Protein AF-X1Q9J3-F1 (afdb_monomer)

Secondary structure (DSSP, 8-state):
-HHHHHHHHHHHHHHHHH--HHHHHHHHHHHHHHHHHHHHHHHHHHTS-GGGS-HHHHHHHHHHHHHHHHHHHHHHHHHHHHHHHHHHHHHT----HHHHHHHHHHHHHHHHHHHHHTT-

Radius of gyration: 17.31 Å; Cα contacts (8 Å, |Δi|>4): 103; chains: 1; bounding box: 41×25×50 Å

pLDDT: mean 96.01, std 3.85, range [59.5, 98.5]

Structure (mmCIF, N/CA/C/O backbone):
data_AF-X1Q9J3-F1
#
_entry.id   AF-X1Q9J3-F1
#
loop_
_atom_site.group_PDB
_atom_site.id
_atom_site.type_symbol
_atom_site.label_atom_id
_atom_site.label_alt_id
_atom_site.label_comp_id
_atom_site.label_asym_id
_atom_site.label_entity_id
_atom_site.label_seq_id
_atom_site.pdbx_PDB_ins_code
_atom_site.Cartn_x
_atom_site.Cartn_y
_atom_site.Cartn_z
_atom_site.occupancy
_atom_site.B_iso_or_equiv
_atom_site.auth_seq_id
_atom_site.auth_comp_id
_atom_site.auth_asym_id
_atom_site.auth_atom_id
_atom_site.pdbx_PDB_model_num
ATOM 1 N N . MET A 1 1 ? -0.172 -4.776 -8.905 1.00 94.19 1 MET A N 1
ATOM 2 C CA . MET A 1 1 ? 0.455 -4.205 -7.698 1.00 94.19 1 MET A CA 1
ATOM 3 C C . MET A 1 1 ? -0.359 -3.031 -7.172 1.00 94.19 1 MET A C 1
ATOM 5 O O . MET A 1 1 ? -1.023 -3.226 -6.173 1.00 94.19 1 MET A O 1
ATOM 9 N N . GLY A 1 2 ? -0.456 -1.900 -7.888 1.00 96.06 2 GLY A N 1
ATOM 10 C CA . GLY A 1 2 ? -1.229 -0.733 -7.417 1.00 96.06 2 GLY A CA 1
ATOM 11 C C . GLY A 1 2 ? -2.705 -0.996 -7.073 1.00 96.06 2 GLY A C 1
ATOM 12 O O . GLY A 1 2 ? -3.228 -0.466 -6.102 1.00 96.06 2 GLY A O 1
ATOM 13 N N . GLU A 1 3 ? -3.406 -1.852 -7.821 1.00 95.75 3 GLU A N 1
ATOM 14 C CA . GLU A 1 3 ? -4.786 -2.218 -7.454 1.00 95.75 3 GLU A CA 1
ATOM 15 C C . GLU A 1 3 ? -4.865 -3.057 -6.166 1.00 95.75 3 GLU A C 1
ATOM 17 O O . GLU A 1 3 ? -5.824 -2.912 -5.410 1.00 95.75 3 GLU A O 1
ATOM 22 N N . LEU A 1 4 ? -3.852 -3.890 -5.888 1.00 97.19 4 LEU A N 1
ATOM 23 C CA . LEU A 1 4 ? -3.797 -4.732 -4.686 1.00 97.19 4 LEU A CA 1
ATOM 24 C C . LEU A 1 4 ? -3.582 -3.878 -3.439 1.00 97.19 4 LEU A C 1
ATOM 26 O O . LEU A 1 4 ? -4.362 -3.963 -2.499 1.00 97.19 4 LEU A O 1
ATOM 30 N N . THR A 1 5 ? -2.604 -2.976 -3.469 1.00 97.62 5 THR A N 1
ATOM 31 C CA . THR A 1 5 ? -2.359 -2.006 -2.391 1.00 97.62 5 THR A CA 1
ATOM 32 C C . THR A 1 5 ? -3.551 -1.060 -2.208 1.00 97.62 5 THR A C 1
ATOM 34 O O . THR A 1 5 ? -3.920 -0.719 -1.086 1.00 97.62 5 THR A O 1
ATOM 37 N N . GLY A 1 6 ? -4.259 -0.709 -3.288 1.00 96.62 6 GLY A N 1
ATOM 38 C CA . GLY A 1 6 ? -5.538 0.002 -3.206 1.00 96.62 6 GLY A CA 1
ATOM 39 C C . GLY A 1 6 ? -6.632 -0.793 -2.478 1.00 96.62 6 GLY A C 1
ATOM 40 O O . GLY A 1 6 ? -7.412 -0.218 -1.716 1.00 96.62 6 GLY A O 1
ATOM 41 N N . ALA A 1 7 ? -6.692 -2.112 -2.673 1.00 96.31 7 ALA A N 1
ATOM 42 C CA . ALA A 1 7 ? -7.594 -2.997 -1.934 1.00 96.31 7 ALA A CA 1
ATOM 43 C C . ALA A 1 7 ? -7.161 -3.186 -0.466 1.00 96.31 7 ALA A C 1
ATOM 45 O O . ALA A 1 7 ? -8.020 -3.278 0.415 1.00 96.31 7 ALA A O 1
ATOM 46 N N . MET A 1 8 ? -5.855 -3.168 -0.179 1.00 98.19 8 MET A N 1
ATOM 47 C CA . MET A 1 8 ? -5.330 -3.176 1.192 1.00 98.19 8 MET A CA 1
ATOM 48 C C . MET A 1 8 ? -5.755 -1.924 1.960 1.00 98.19 8 MET A C 1
ATOM 50 O O . MET A 1 8 ? -6.228 -2.041 3.086 1.00 98.19 8 MET A O 1
ATOM 54 N N . LEU A 1 9 ? -5.676 -0.736 1.348 1.00 97.00 9 LEU A N 1
ATOM 55 C CA . LEU A 1 9 ? -6.141 0.511 1.970 1.00 9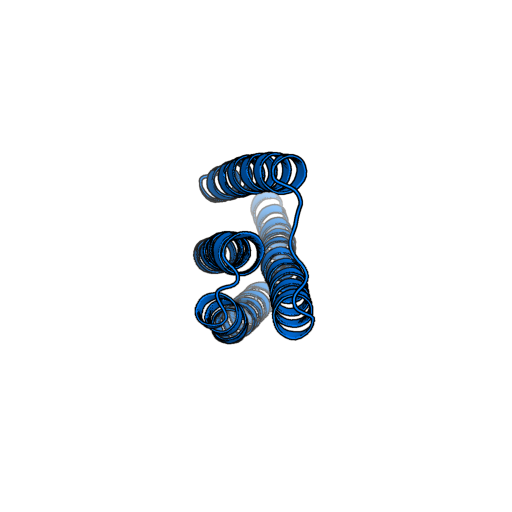7.00 9 LEU A CA 1
ATOM 56 C C . LEU A 1 9 ? -7.642 0.485 2.292 1.00 97.00 9 LEU A C 1
ATOM 58 O O . LEU A 1 9 ? -8.045 0.919 3.369 1.00 97.00 9 LEU A O 1
ATOM 62 N N . HIS A 1 10 ? -8.465 -0.059 1.391 1.00 95.88 10 HIS A N 1
ATOM 63 C CA . HIS A 1 10 ? -9.887 -0.277 1.670 1.00 95.88 10 HIS A CA 1
ATOM 64 C C . HIS A 1 10 ? -10.082 -1.253 2.839 1.00 95.88 10 HIS A C 1
ATOM 66 O O . HIS A 1 10 ? -10.864 -0.999 3.746 1.00 95.88 10 HIS A O 1
ATOM 72 N N . SER A 1 11 ? -9.331 -2.353 2.867 1.00 97.75 11 SER A N 1
ATOM 73 C CA . SER A 1 11 ? -9.401 -3.325 3.965 1.00 97.75 11 SER A CA 1
ATOM 74 C C . SER A 1 11 ? -8.944 -2.724 5.302 1.00 97.75 11 SER A C 1
ATOM 76 O O . SER A 1 11 ? -9.517 -3.028 6.343 1.00 97.75 11 SER A O 1
ATOM 78 N N . CYS A 1 12 ? -7.974 -1.806 5.292 1.00 97.50 12 CYS A N 1
ATOM 79 C CA . CYS A 1 12 ? -7.565 -1.058 6.481 1.00 97.50 12 CYS A CA 1
ATOM 80 C C . CYS A 1 12 ? -8.698 -0.201 7.048 1.00 97.50 12 CYS A C 1
ATOM 82 O O . CYS A 1 12 ? -8.846 -0.133 8.268 1.00 97.50 12 CYS A O 1
ATOM 84 N N . GLN A 1 13 ? -9.491 0.437 6.183 1.00 96.38 13 GLN A N 1
ATOM 85 C CA . GLN A 1 13 ? -10.659 1.210 6.600 1.00 96.38 13 GLN A CA 1
ATOM 86 C C . GLN A 1 13 ? -11.657 0.316 7.348 1.00 96.38 13 GLN A C 1
ATOM 88 O O . GLN A 1 13 ? -12.048 0.647 8.469 1.00 96.38 13 GLN A O 1
ATOM 93 N N . GLU A 1 14 ? -11.993 -0.843 6.778 1.00 95.94 14 GLU A N 1
ATOM 94 C CA . GLU A 1 14 ? -12.908 -1.810 7.397 1.00 95.94 14 GLU A CA 1
ATOM 95 C C . GLU A 1 14 ? -12.365 -2.336 8.734 1.00 95.94 14 GLU A C 1
ATOM 97 O O . GLU A 1 14 ? -13.054 -2.310 9.757 1.00 95.94 14 GLU A O 1
ATOM 102 N N . ALA A 1 15 ? -11.092 -2.737 8.765 1.00 96.19 15 ALA A N 1
ATOM 103 C CA . ALA A 1 15 ? -10.439 -3.224 9.974 1.00 96.19 15 ALA A CA 1
ATOM 104 C C . ALA A 1 15 ? -10.435 -2.172 11.097 1.00 96.19 15 ALA A C 1
ATOM 106 O O . ALA A 1 15 ? -10.762 -2.480 12.246 1.00 96.19 15 ALA A O 1
ATOM 107 N N . LEU A 1 16 ? -10.077 -0.925 10.774 1.00 95.44 16 LEU A N 1
ATOM 108 C CA . LEU A 1 16 ? -9.884 0.139 11.757 1.00 95.44 16 LEU A CA 1
ATOM 109 C C . LEU A 1 16 ? -11.206 0.730 12.269 1.00 95.44 16 LEU A C 1
ATOM 111 O O . LEU A 1 16 ? -11.307 1.053 13.453 1.00 95.44 16 LEU A O 1
ATOM 115 N N . LEU A 1 17 ? -12.212 0.886 11.402 1.00 94.25 17 LEU A N 1
ATOM 116 C CA . LEU A 1 17 ? -13.478 1.544 11.749 1.00 94.25 17 LEU A CA 1
ATOM 117 C C . LEU A 1 17 ? -14.562 0.572 12.220 1.00 94.25 17 LEU A C 1
ATOM 119 O O . LEU A 1 17 ? -15.415 0.965 13.021 1.00 94.25 17 LEU A O 1
ATOM 123 N N . HIS A 1 18 ? -14.520 -0.683 11.766 1.00 93.19 18 HIS A N 1
ATOM 124 C CA . HIS A 1 18 ? -15.549 -1.689 12.052 1.00 93.19 18 HIS A CA 1
ATOM 125 C C . HIS A 1 18 ? -15.054 -2.854 12.914 1.00 93.19 18 HIS A C 1
ATOM 127 O O . HIS A 1 18 ? -15.818 -3.781 13.177 1.00 93.19 18 HIS A O 1
ATOM 133 N N . ALA A 1 19 ? -13.818 -2.775 13.421 1.00 91.75 19 ALA A N 1
ATOM 134 C CA . ALA A 1 19 ? -13.215 -3.791 14.283 1.00 91.75 19 ALA A CA 1
ATOM 135 C C . ALA A 1 19 ? -13.190 -5.193 13.639 1.00 91.75 19 ALA A C 1
ATOM 137 O O . ALA A 1 19 ? -13.363 -6.210 14.317 1.00 91.75 19 ALA A O 1
ATOM 138 N N . ASP A 1 20 ? -12.968 -5.246 12.324 1.00 93.44 20 ASP A N 1
ATOM 139 C CA . ASP A 1 20 ? -13.014 -6.481 11.549 1.00 93.44 20 ASP A CA 1
ATOM 140 C C . ASP A 1 20 ? -11.628 -7.140 11.412 1.00 93.44 20 ASP A C 1
ATOM 142 O O . ASP A 1 20 ? -10.775 -6.723 10.623 1.00 93.44 20 ASP A O 1
ATOM 146 N N . LEU A 1 21 ? -11.416 -8.223 12.165 1.00 95.81 21 LEU A N 1
ATOM 147 C CA . LEU A 1 21 ? -10.189 -9.024 12.109 1.00 95.81 21 LEU A CA 1
ATOM 148 C C . LEU A 1 21 ? -10.013 -9.786 10.785 1.00 95.81 21 LEU A C 1
ATOM 150 O O . LEU A 1 21 ? -8.887 -10.151 10.448 1.00 95.81 21 LEU A O 1
ATOM 154 N N . ILE A 1 22 ? -11.088 -10.028 10.027 1.00 97.19 22 ILE A N 1
ATOM 155 C CA . ILE A 1 22 ? -10.996 -10.657 8.704 1.00 97.19 22 ILE A CA 1
ATOM 156 C C . ILE A 1 22 ? -10.239 -9.721 7.768 1.00 97.19 22 ILE A C 1
ATOM 158 O O . ILE A 1 22 ? -9.309 -10.154 7.096 1.00 97.19 22 ILE A O 1
ATOM 162 N N . HIS A 1 23 ? -10.569 -8.431 7.781 1.00 97.94 23 HIS A N 1
ATOM 163 C CA . HIS A 1 23 ? -9.899 -7.446 6.939 1.00 97.94 23 HIS A CA 1
ATOM 164 C C . HIS A 1 23 ? -8.446 -7.185 7.357 1.00 97.94 23 HIS A C 1
ATOM 166 O O . HIS A 1 23 ? -7.611 -6.976 6.480 1.00 97.94 23 HIS A O 1
ATOM 172 N N . VAL A 1 24 ? -8.107 -7.286 8.651 1.00 98.12 24 VAL A N 1
ATOM 173 C CA . VAL A 1 24 ? -6.695 -7.302 9.092 1.00 98.12 24 VAL A CA 1
ATOM 174 C C . VAL A 1 24 ? -5.947 -8.441 8.405 1.00 98.12 24 VAL A C 1
ATOM 176 O O . VAL A 1 24 ? -4.903 -8.226 7.796 1.00 98.12 24 VAL A O 1
ATOM 179 N N . LYS A 1 25 ? -6.503 -9.654 8.471 1.00 97.81 25 LYS A N 1
ATOM 180 C CA . LYS A 1 25 ? -5.892 -10.834 7.865 1.00 97.81 25 LYS A CA 1
ATOM 181 C C . LYS A 1 25 ? -5.749 -10.678 6.345 1.00 97.81 25 LYS A C 1
ATOM 183 O O . LYS A 1 25 ? -4.684 -10.974 5.814 1.00 97.81 25 LYS A O 1
ATOM 188 N N . THR A 1 26 ? -6.777 -10.163 5.670 1.00 98.06 26 THR A N 1
ATOM 189 C CA . THR A 1 26 ? -6.742 -9.884 4.228 1.00 98.06 26 THR A CA 1
ATOM 190 C C . THR A 1 26 ? -5.594 -8.951 3.850 1.00 98.06 26 THR A C 1
ATOM 192 O O . THR A 1 26 ? -4.937 -9.195 2.841 1.00 98.06 26 THR A O 1
ATOM 195 N N . VAL A 1 27 ? -5.325 -7.901 4.638 1.00 98.50 27 VAL A N 1
ATOM 196 C CA . VAL A 1 27 ? -4.193 -6.991 4.384 1.00 98.50 27 VAL A CA 1
ATOM 197 C C . VAL A 1 27 ? -2.872 -7.755 4.431 1.00 98.50 27 VAL A C 1
ATOM 199 O O . VAL A 1 27 ? -2.107 -7.673 3.477 1.00 98.50 27 VAL A O 1
ATOM 202 N N . LEU A 1 28 ? -2.640 -8.541 5.486 1.00 97.88 28 LEU A N 1
ATOM 203 C CA . LEU A 1 28 ? -1.394 -9.298 5.658 1.00 97.88 28 LEU A CA 1
ATOM 204 C C . LEU A 1 28 ? -1.184 -10.342 4.549 1.00 97.88 28 LEU A C 1
ATOM 206 O O . LEU A 1 28 ? -0.084 -10.472 4.032 1.00 97.88 28 LEU A O 1
ATOM 210 N N . GLU A 1 29 ? -2.240 -11.055 4.147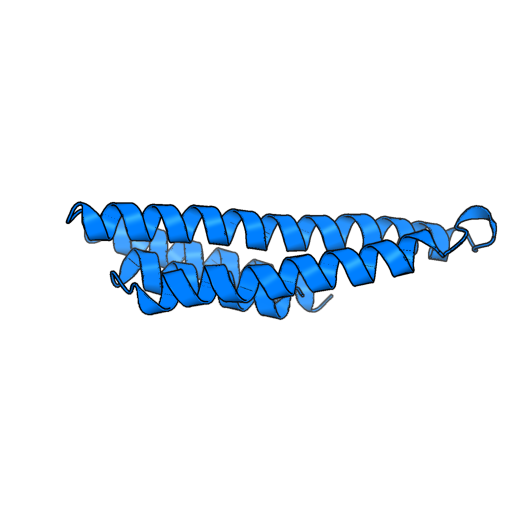 1.00 97.56 29 GLU A N 1
ATOM 211 C CA . GLU A 1 29 ? -2.163 -12.026 3.044 1.00 97.56 29 GLU A CA 1
ATOM 212 C C . GLU A 1 29 ? -1.958 -11.345 1.680 1.00 97.56 29 GLU A C 1
ATOM 214 O O . GLU A 1 29 ? -1.303 -11.898 0.798 1.00 97.56 29 GLU A O 1
ATOM 219 N N . THR A 1 30 ? -2.517 -10.146 1.485 1.00 98.00 30 THR A N 1
ATOM 220 C CA . THR A 1 30 ? -2.341 -9.394 0.233 1.00 98.00 30 THR A CA 1
ATOM 221 C C . THR A 1 30 ? -0.923 -8.841 0.110 1.00 98.00 30 THR A C 1
ATOM 223 O O . THR A 1 30 ? -0.410 -8.785 -1.007 1.00 98.00 30 THR A O 1
ATOM 226 N N . GLU A 1 31 ? -0.281 -8.487 1.226 1.00 98.19 31 GLU A N 1
ATOM 227 C CA . GLU A 1 31 ? 1.095 -7.982 1.226 1.00 98.19 31 GLU A CA 1
ATOM 228 C C . GLU A 1 31 ? 2.084 -8.994 0.648 1.00 98.19 31 GLU A C 1
ATOM 230 O O . GLU A 1 31 ? 2.885 -8.645 -0.212 1.00 98.19 31 GLU A O 1
ATOM 235 N N . GLU A 1 32 ? 1.952 -10.280 0.988 1.00 96.88 32 GL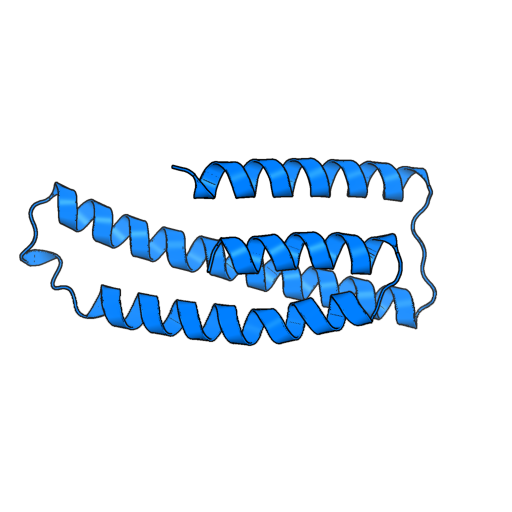U A N 1
ATOM 236 C CA . GLU A 1 32 ? 2.824 -11.319 0.420 1.00 96.88 32 GLU A CA 1
ATOM 237 C C . GLU A 1 32 ? 2.788 -11.329 -1.121 1.00 96.88 32 GLU A C 1
ATOM 239 O O . GLU A 1 32 ? 3.789 -11.609 -1.789 1.00 96.88 32 GLU A O 1
ATOM 244 N N . ALA A 1 33 ? 1.632 -11.006 -1.711 1.00 97.31 33 ALA A N 1
ATOM 245 C CA . ALA A 1 33 ? 1.486 -10.882 -3.156 1.00 97.31 33 ALA A CA 1
ATOM 246 C C . ALA A 1 33 ? 2.061 -9.563 -3.701 1.00 97.31 33 ALA A C 1
ATOM 248 O O . ALA A 1 33 ? 2.543 -9.545 -4.837 1.00 97.31 33 ALA A O 1
ATOM 249 N N . VAL A 1 34 ? 2.002 -8.470 -2.934 1.00 98.00 34 VAL A N 1
ATOM 250 C CA . VAL A 1 34 ? 2.610 -7.179 -3.290 1.00 98.00 34 VAL A CA 1
ATOM 251 C C . VAL A 1 34 ? 4.131 -7.312 -3.322 1.00 98.00 34 VAL A C 1
ATOM 253 O O . VAL A 1 34 ? 4.704 -7.050 -4.379 1.00 98.00 34 VAL A O 1
ATOM 256 N N . ASP A 1 35 ? 4.746 -7.850 -2.270 1.00 96.75 35 ASP A N 1
ATOM 257 C CA . ASP A 1 35 ? 6.194 -8.098 -2.174 1.00 96.75 35 ASP A CA 1
ATOM 258 C C . ASP A 1 35 ? 6.696 -8.995 -3.309 1.00 96.75 35 ASP A C 1
ATOM 260 O O . ASP A 1 35 ? 7.724 -8.754 -3.952 1.00 96.75 35 ASP A O 1
ATOM 264 N N . ALA A 1 36 ? 5.950 -10.067 -3.598 1.00 97.25 36 ALA A N 1
ATOM 265 C CA . ALA A 1 36 ? 6.296 -10.976 -4.681 1.00 97.25 36 ALA A CA 1
ATOM 266 C C . ALA A 1 36 ? 6.266 -10.270 -6.046 1.00 97.25 36 ALA A C 1
ATOM 268 O O . ALA A 1 36 ? 7.129 -10.524 -6.892 1.00 97.25 36 ALA A O 1
ATOM 269 N N . LEU A 1 37 ? 5.285 -9.391 -6.275 1.00 97.69 37 LEU A N 1
ATOM 270 C CA . LEU A 1 37 ? 5.181 -8.616 -7.509 1.00 97.69 37 LEU A CA 1
ATOM 271 C C . LEU A 1 37 ? 6.268 -7.550 -7.610 1.00 97.69 37 LEU A C 1
ATOM 273 O O . LEU A 1 37 ? 6.849 -7.423 -8.686 1.00 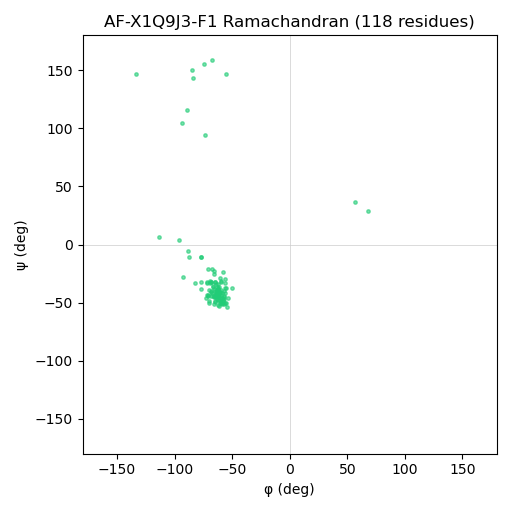97.69 37 LEU A O 1
ATOM 277 N N . GLU A 1 38 ? 6.554 -6.829 -6.527 1.00 97.56 38 GLU A N 1
ATOM 278 C CA . GLU A 1 38 ? 7.627 -5.835 -6.457 1.00 97.56 38 GLU A CA 1
ATOM 279 C C . GLU A 1 38 ? 8.951 -6.477 -6.873 1.00 97.56 38 GLU A C 1
ATOM 281 O O . GLU A 1 38 ? 9.557 -6.079 -7.868 1.00 97.56 38 GLU A O 1
ATOM 286 N N . LYS A 1 39 ? 9.313 -7.595 -6.236 1.00 97.44 39 LYS A N 1
ATOM 287 C CA . LYS A 1 39 ? 10.529 -8.341 -6.563 1.00 97.44 39 LYS A CA 1
ATOM 288 C C . LYS A 1 39 ? 10.583 -8.776 -8.026 1.00 97.44 39 LYS A C 1
ATOM 290 O O . LYS A 1 39 ? 11.654 -8.772 -8.634 1.00 97.44 39 LYS A O 1
ATOM 295 N N . VAL A 1 40 ? 9.469 -9.219 -8.609 1.00 98.06 40 VAL A N 1
ATOM 296 C CA . VAL A 1 40 ? 9.428 -9.606 -10.031 1.00 98.06 40 VAL A CA 1
ATOM 297 C C . VAL A 1 40 ? 9.630 -8.392 -10.938 1.00 98.06 40 VAL A C 1
ATOM 299 O O . VAL A 1 40 ? 10.358 -8.498 -11.929 1.00 98.06 40 VAL A O 1
ATOM 302 N N . ILE A 1 41 ? 9.008 -7.259 -10.609 1.00 97.69 41 ILE A N 1
ATOM 303 C CA . ILE A 1 41 ? 9.127 -6.009 -11.362 1.00 97.69 41 ILE A CA 1
ATOM 304 C C . ILE A 1 41 ? 10.561 -5.485 -11.282 1.00 97.69 41 ILE A C 1
ATOM 306 O O . ILE A 1 41 ? 11.164 -5.254 -12.327 1.00 97.69 41 ILE A O 1
ATOM 310 N N . ASP A 1 42 ? 11.143 -5.397 -10.091 1.00 96.88 42 ASP A N 1
ATOM 311 C CA . ASP A 1 42 ? 12.508 -4.908 -9.890 1.00 96.88 42 ASP A CA 1
ATOM 312 C C . ASP A 1 42 ? 13.529 -5.764 -10.634 1.00 96.88 42 ASP A C 1
ATOM 314 O O . ASP A 1 42 ? 14.317 -5.249 -11.425 1.00 96.88 42 ASP A O 1
ATOM 318 N N . ASN A 1 43 ? 13.433 -7.094 -10.516 1.00 97.25 43 ASN A N 1
ATOM 319 C CA . ASN A 1 43 ? 14.298 -8.002 -11.273 1.00 97.25 43 ASN A CA 1
ATOM 320 C C . ASN A 1 43 ? 14.159 -7.828 -12.792 1.00 97.25 43 ASN A C 1
ATOM 322 O O . ASN A 1 43 ? 15.106 -8.086 -13.537 1.00 97.25 43 ASN A O 1
ATOM 326 N N . PHE A 1 44 ? 12.976 -7.458 -13.285 1.00 97.31 44 PHE A N 1
ATOM 327 C CA . PHE A 1 44 ? 12.786 -7.168 -14.701 1.00 97.31 44 PHE A CA 1
ATOM 328 C C . PHE A 1 44 ? 13.430 -5.833 -15.091 1.00 97.31 44 PHE A C 1
ATOM 330 O O . PHE A 1 44 ? 14.139 -5.786 -16.098 1.00 97.31 44 PHE A O 1
ATOM 337 N N . LEU A 1 45 ? 13.213 -4.776 -14.305 1.00 96.44 45 LEU A N 1
ATOM 338 C CA . LEU A 1 45 ? 13.759 -3.444 -14.566 1.00 96.44 45 LEU A CA 1
ATOM 339 C C . LEU A 1 45 ? 15.294 -3.442 -14.497 1.00 96.44 45 LEU A C 1
ATOM 341 O O . LEU A 1 45 ? 15.934 -2.881 -15.384 1.00 96.44 45 LEU A O 1
ATOM 345 N N . ASP A 1 46 ? 15.886 -4.154 -13.538 1.00 95.50 46 ASP A N 1
ATOM 346 C CA . ASP A 1 46 ? 17.341 -4.256 -13.350 1.00 95.50 46 ASP A CA 1
ATOM 347 C C . ASP A 1 46 ? 18.064 -4.971 -14.499 1.00 95.50 46 ASP A C 1
ATOM 349 O O . ASP A 1 46 ? 19.258 -4.772 -14.727 1.00 95.50 46 ASP A O 1
ATOM 353 N N . ARG A 1 47 ?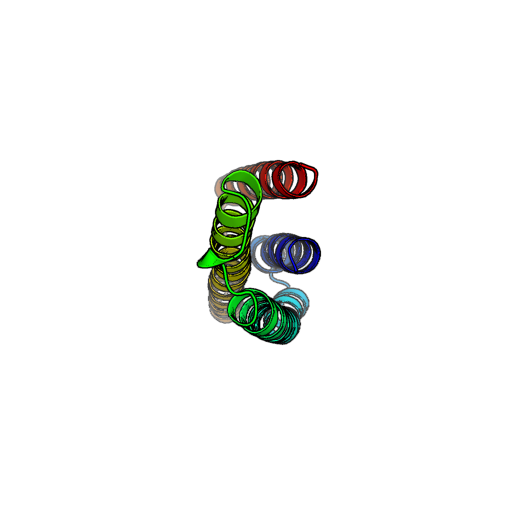 17.350 -5.802 -15.265 1.00 96.62 47 ARG A N 1
ATOM 354 C CA . ARG A 1 47 ? 17.906 -6.476 -16.450 1.00 96.62 47 ARG A CA 1
ATOM 355 C C . ARG A 1 47 ? 18.015 -5.559 -17.665 1.00 96.62 47 ARG A C 1
ATOM 357 O O . ARG A 1 47 ? 18.600 -5.968 -18.670 1.00 96.62 47 ARG A O 1
ATOM 364 N N . ILE A 1 48 ? 17.425 -4.368 -17.616 1.00 96.56 48 ILE A N 1
ATOM 365 C CA . ILE A 1 48 ? 17.437 -3.416 -18.723 1.00 96.56 48 ILE A CA 1
ATOM 366 C C . ILE A 1 48 ? 18.677 -2.531 -18.594 1.00 96.56 48 ILE A C 1
ATOM 368 O O . ILE A 1 48 ? 18.795 -1.734 -17.667 1.00 96.56 48 ILE A O 1
ATOM 372 N N . ASP A 1 49 ? 19.585 -2.620 -19.567 1.00 94.06 49 ASP A N 1
ATOM 373 C CA . ASP A 1 49 ? 20.736 -1.717 -19.631 1.00 94.06 49 ASP A CA 1
ATOM 374 C C . ASP A 1 49 ? 20.298 -0.313 -20.077 1.00 94.06 49 ASP A C 1
ATOM 376 O O . ASP A 1 49 ? 20.199 -0.004 -21.271 1.00 94.06 49 ASP A O 1
ATOM 380 N N . GLY A 1 50 ? 20.047 0.552 -19.094 1.00 90.31 50 GLY A N 1
ATOM 381 C CA . GLY A 1 50 ? 19.625 1.933 -19.307 1.00 90.31 50 GLY A CA 1
ATOM 382 C C . GLY A 1 50 ? 20.599 2.776 -20.138 1.00 90.31 50 GLY A C 1
ATOM 383 O O . GLY A 1 50 ? 20.157 3.732 -20.775 1.00 90.31 50 GLY A O 1
ATOM 384 N N . ALA A 1 51 ? 21.890 2.421 -20.205 1.00 92.06 51 ALA A N 1
ATOM 385 C CA . ALA A 1 51 ? 22.881 3.164 -20.990 1.00 92.06 51 ALA A CA 1
ATOM 386 C C . ALA A 1 51 ? 22.695 2.985 -22.505 1.00 92.06 51 ALA A C 1
ATOM 388 O O . ALA A 1 51 ? 23.142 3.820 -23.293 1.00 92.06 51 ALA A O 1
ATOM 389 N N . THR A 1 52 ? 22.011 1.915 -22.916 1.00 95.62 52 THR A N 1
ATOM 390 C CA . THR A 1 52 ? 21.708 1.631 -24.327 1.00 95.62 52 THR A CA 1
ATOM 391 C C . THR A 1 52 ? 20.416 2.291 -24.810 1.00 95.62 52 THR A C 1
ATOM 393 O O . THR A 1 52 ? 20.143 2.317 -26.013 1.00 95.62 52 THR A O 1
ATOM 396 N N . LEU A 1 53 ? 19.615 2.839 -23.892 1.00 96.19 53 LEU A N 1
ATOM 397 C CA . LEU A 1 53 ? 18.315 3.415 -24.207 1.00 96.19 53 LEU A CA 1
ATOM 398 C C . LEU A 1 53 ? 18.421 4.876 -24.672 1.00 96.19 53 LEU A C 1
ATOM 400 O O . LEU A 1 53 ? 19.259 5.641 -24.190 1.00 96.19 53 LEU A O 1
ATOM 404 N N . PRO A 1 54 ? 17.495 5.336 -25.533 1.00 97.69 54 PRO A N 1
ATOM 405 C CA . PRO A 1 54 ? 17.279 6.761 -25.737 1.00 97.69 54 PRO A CA 1
ATOM 406 C C . PRO A 1 54 ? 16.979 7.464 -24.406 1.00 97.69 54 PRO A C 1
ATOM 408 O O . PRO A 1 54 ? 16.265 6.926 -23.561 1.00 97.69 54 PRO A O 1
ATOM 411 N N . VAL A 1 55 ? 17.415 8.720 -24.252 1.00 96.19 55 VAL A N 1
ATOM 412 C CA . VAL A 1 55 ? 17.249 9.510 -23.009 1.00 96.19 55 VAL A CA 1
ATOM 413 C C . VAL A 1 55 ? 15.808 9.502 -22.478 1.00 96.19 55 VAL A C 1
ATOM 415 O O . VAL A 1 55 ? 15.578 9.469 -21.271 1.00 96.19 55 VAL A O 1
ATOM 418 N N . ARG A 1 56 ? 14.806 9.532 -23.367 1.00 96.81 56 ARG A N 1
ATOM 419 C CA . ARG A 1 56 ? 13.392 9.458 -22.969 1.00 96.81 56 ARG A CA 1
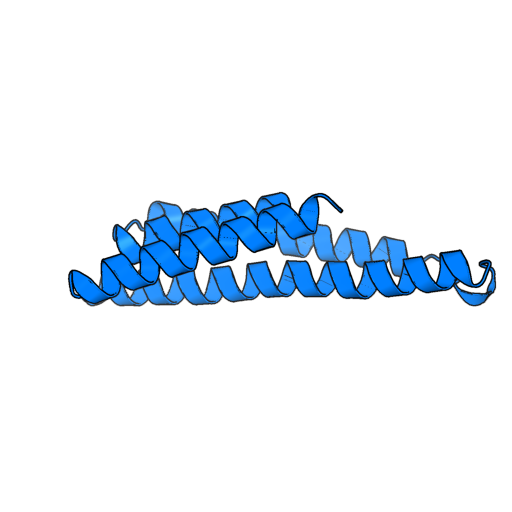ATOM 420 C C . ARG A 1 56 ? 13.058 8.141 -22.266 1.00 96.81 56 ARG A C 1
ATOM 422 O O . ARG A 1 56 ? 12.343 8.167 -21.271 1.00 96.81 56 ARG A O 1
ATOM 429 N N . ASP A 1 57 ? 13.546 7.027 -22.788 1.00 96.81 57 ASP A N 1
ATOM 430 C CA . ASP A 1 57 ? 13.193 5.698 -22.303 1.00 96.81 57 ASP A CA 1
ATOM 431 C C . ASP A 1 57 ? 14.034 5.330 -21.068 1.00 96.81 57 ASP A C 1
ATOM 433 O O . ASP A 1 57 ? 13.486 4.780 -20.119 1.00 96.81 57 ASP A O 1
ATOM 437 N N . ALA A 1 58 ? 15.293 5.784 -20.985 1.00 96.19 58 ALA A N 1
ATOM 438 C CA . ALA A 1 58 ? 16.087 5.730 -19.751 1.00 96.19 58 ALA A CA 1
ATOM 439 C C . ALA A 1 58 ? 15.411 6.489 -18.589 1.00 96.19 58 ALA A C 1
ATOM 441 O O . ALA A 1 58 ? 15.339 5.995 -17.467 1.00 96.19 58 ALA A O 1
ATOM 442 N N . ARG A 1 59 ? 14.826 7.670 -18.856 1.00 95.50 59 ARG A N 1
ATOM 443 C CA . ARG A 1 59 ? 14.031 8.398 -17.847 1.00 95.50 59 ARG A CA 1
ATOM 444 C C . ARG A 1 59 ? 12.781 7.636 -17.409 1.00 95.50 59 ARG A C 1
ATOM 446 O O . ARG A 1 59 ? 12.416 7.710 -16.242 1.00 95.50 59 ARG A O 1
ATOM 453 N N . ARG A 1 60 ? 12.122 6.918 -18.324 1.00 95.75 60 ARG A N 1
ATOM 454 C CA . ARG A 1 60 ? 10.958 6.080 -17.989 1.00 95.75 60 ARG A CA 1
ATOM 455 C C . ARG A 1 60 ? 11.352 4.881 -17.136 1.00 95.75 60 ARG A C 1
ATOM 457 O O . ARG A 1 60 ? 10.645 4.596 -16.182 1.00 95.75 60 ARG A O 1
ATOM 464 N N . LEU A 1 61 ? 12.480 4.237 -17.441 1.00 96.56 61 LEU A N 1
ATOM 465 C CA . LEU A 1 61 ? 13.026 3.148 -16.630 1.00 96.56 61 LEU A CA 1
ATOM 466 C C . LEU A 1 61 ? 13.218 3.592 -15.172 1.00 96.56 61 LEU A C 1
ATOM 468 O O . LEU A 1 61 ? 12.675 2.961 -14.271 1.00 96.56 61 LEU A O 1
ATOM 472 N N . HIS A 1 62 ? 13.876 4.736 -14.955 1.00 94.81 62 HIS A N 1
ATOM 473 C CA . HIS A 1 62 ? 14.025 5.313 -13.615 1.00 94.81 62 HIS A CA 1
ATOM 474 C C . HIS A 1 62 ? 12.689 5.663 -12.953 1.00 94.81 62 HIS A C 1
ATOM 476 O O . HIS A 1 62 ? 12.504 5.413 -11.765 1.00 94.81 62 HIS A O 1
ATOM 482 N N . ALA A 1 63 ? 11.739 6.223 -13.706 1.00 95.62 63 ALA A N 1
ATOM 483 C CA . ALA A 1 63 ? 10.412 6.511 -13.171 1.00 95.62 63 ALA A CA 1
ATOM 484 C C . ALA A 1 63 ? 9.698 5.232 -12.707 1.00 95.62 63 ALA A C 1
ATOM 486 O O . ALA A 1 63 ? 9.096 5.237 -11.640 1.00 95.62 63 ALA A O 1
ATOM 487 N N . PHE A 1 64 ? 9.795 4.130 -13.456 1.00 95.81 64 PHE A N 1
ATOM 488 C CA . PHE A 1 64 ? 9.189 2.857 -13.063 1.00 95.81 64 PHE A CA 1
ATOM 489 C C . PHE A 1 64 ? 9.821 2.257 -11.809 1.00 95.81 64 PHE A C 1
ATOM 491 O O . PHE A 1 64 ? 9.080 1.751 -10.972 1.00 95.81 64 PHE A O 1
ATOM 498 N N . GLN A 1 65 ? 11.142 2.364 -11.639 1.00 94.88 65 GLN A N 1
ATOM 499 C CA . GLN A 1 65 ? 11.813 1.935 -10.404 1.00 94.88 65 GLN A CA 1
ATOM 500 C C . GLN A 1 65 ? 11.261 2.693 -9.186 1.00 94.88 65 GLN A C 1
ATOM 502 O O . GLN A 1 65 ? 10.905 2.089 -8.181 1.00 94.88 65 GLN A O 1
ATOM 507 N N . HIS A 1 66 ? 11.103 4.016 -9.294 1.00 95.69 66 HIS A N 1
ATOM 508 C CA . HIS A 1 66 ? 10.549 4.819 -8.202 1.00 95.69 66 HIS A CA 1
ATOM 509 C C . HIS A 1 66 ? 9.063 4.550 -7.944 1.00 95.69 66 HIS A C 1
ATOM 511 O O . HIS A 1 66 ? 8.673 4.379 -6.796 1.00 95.69 66 HIS A O 1
ATOM 517 N N . ILE A 1 67 ? 8.242 4.466 -8.995 1.00 95.81 67 ILE A N 1
ATOM 518 C CA . ILE A 1 67 ? 6.800 4.201 -8.864 1.00 95.81 67 ILE A CA 1
ATOM 519 C C . ILE A 1 67 ? 6.548 2.831 -8.223 1.00 95.81 67 ILE A C 1
ATOM 521 O O . ILE A 1 67 ? 5.616 2.692 -7.437 1.00 95.81 67 ILE A O 1
ATOM 525 N N . THR A 1 68 ? 7.366 1.829 -8.553 1.00 96.31 68 THR A N 1
ATOM 526 C CA . THR A 1 68 ? 7.266 0.483 -7.971 1.00 96.31 68 THR A CA 1
ATOM 527 C C . THR A 1 68 ? 7.483 0.546 -6.459 1.00 96.31 68 THR A C 1
ATOM 529 O O . THR A 1 68 ? 6.578 0.168 -5.718 1.00 96.31 68 THR A O 1
ATOM 532 N N . GLY A 1 69 ? 8.582 1.155 -6.002 1.00 95.62 69 GLY A N 1
ATOM 533 C CA . GLY A 1 69 ? 8.835 1.328 -4.566 1.00 95.62 69 GLY A CA 1
ATOM 534 C C . GLY A 1 69 ? 7.827 2.243 -3.856 1.00 95.62 69 GLY A C 1
ATOM 535 O O . GLY A 1 69 ? 7.499 2.030 -2.695 1.00 95.62 69 GLY A O 1
ATOM 536 N N . ASP A 1 70 ? 7.274 3.256 -4.529 1.00 96.88 70 ASP A N 1
ATOM 537 C CA . ASP A 1 70 ? 6.221 4.091 -3.933 1.00 96.88 70 ASP A CA 1
ATOM 538 C C . ASP A 1 70 ? 4.907 3.318 -3.736 1.00 96.88 70 ASP A C 1
ATOM 540 O O . ASP A 1 70 ? 4.164 3.598 -2.796 1.00 96.88 70 ASP A O 1
ATOM 544 N N . ILE A 1 71 ? 4.599 2.351 -4.608 1.00 97.12 71 ILE A N 1
ATOM 545 C CA . ILE A 1 71 ? 3.437 1.473 -4.440 1.00 97.12 71 ILE A CA 1
ATOM 546 C C . ILE A 1 71 ? 3.671 0.476 -3.300 1.00 97.12 71 ILE A C 1
ATOM 548 O O . ILE A 1 71 ? 2.752 0.297 -2.504 1.00 97.12 71 ILE A O 1
ATOM 552 N N . GLU A 1 72 ? 4.852 -0.139 -3.204 1.00 97.12 72 GLU A N 1
ATOM 553 C CA . GLU A 1 72 ? 5.199 -1.048 -2.097 1.00 97.12 72 GLU A CA 1
ATOM 554 C C . GLU A 1 72 ? 5.064 -0.347 -0.740 1.00 97.12 72 GLU A C 1
ATOM 556 O O . GLU A 1 72 ? 4.312 -0.816 0.110 1.00 97.12 72 GLU A O 1
ATOM 561 N N . ARG A 1 73 ? 5.593 0.874 -0.601 1.00 97.38 73 ARG A N 1
ATOM 562 C CA . ARG A 1 73 ? 5.462 1.675 0.630 1.00 97.38 73 ARG A CA 1
ATOM 563 C C . ARG A 1 73 ? 4.019 1.909 1.069 1.00 97.38 73 ARG A C 1
ATOM 565 O O . ARG A 1 73 ? 3.743 2.093 2.255 1.00 97.38 73 ARG A O 1
ATOM 572 N N . VAL A 1 74 ? 3.080 1.959 0.122 1.00 97.56 74 VAL A N 1
ATOM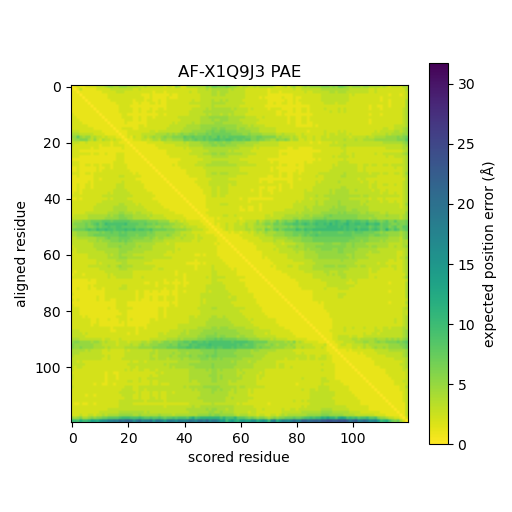 573 C CA . VAL A 1 74 ? 1.646 2.047 0.437 1.00 97.56 74 VAL A CA 1
ATOM 574 C C . VAL A 1 74 ? 1.132 0.731 1.031 1.00 97.56 74 VAL A C 1
ATOM 576 O O . VAL A 1 74 ? 0.325 0.790 1.961 1.00 97.56 74 VAL A O 1
ATOM 579 N N . GLY A 1 75 ? 1.589 -0.421 0.530 1.00 97.94 75 GLY A N 1
ATOM 580 C CA . GLY A 1 75 ? 1.339 -1.744 1.121 1.00 97.94 75 GLY A CA 1
ATOM 581 C C . GLY A 1 75 ? 1.879 -1.832 2.547 1.00 97.94 75 GLY A C 1
ATOM 582 O O . GLY A 1 75 ? 1.113 -2.046 3.488 1.00 97.94 75 GLY A O 1
ATOM 583 N N . ASP A 1 76 ? 3.135 -1.446 2.723 1.00 98.12 76 ASP A N 1
ATOM 584 C CA . ASP A 1 76 ? 3.844 -1.349 3.999 1.00 98.12 76 ASP A CA 1
ATOM 585 C C . ASP A 1 76 ? 3.082 -0.486 5.032 1.00 98.12 76 ASP A C 1
ATOM 587 O O . ASP A 1 76 ? 2.876 -0.833 6.204 1.00 98.12 76 ASP A O 1
ATOM 591 N N . HIS A 1 77 ? 2.592 0.682 4.605 1.00 97.81 77 HIS A N 1
ATOM 592 C CA . HIS A 1 77 ? 1.750 1.539 5.440 1.00 97.81 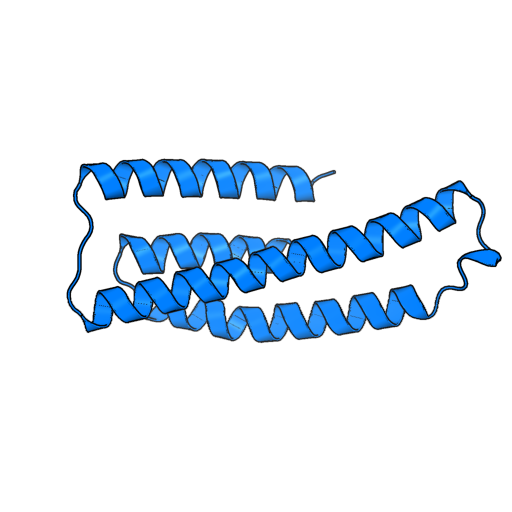77 HIS A CA 1
ATOM 593 C C . HIS A 1 77 ? 0.387 0.913 5.751 1.00 97.81 77 HIS A C 1
ATOM 595 O O . HIS A 1 77 ? -0.110 1.079 6.868 1.00 97.81 77 HIS A O 1
ATOM 601 N N . ALA A 1 78 ? -0.214 0.186 4.811 1.00 98.25 78 ALA A N 1
ATOM 602 C CA . ALA A 1 78 ? -1.452 -0.541 5.050 1.00 98.25 78 ALA A CA 1
ATOM 603 C C . ALA A 1 78 ? -1.256 -1.655 6.096 1.00 98.25 78 ALA A C 1
ATOM 605 O O . ALA A 1 78 ? -2.057 -1.749 7.028 1.00 98.25 78 ALA A O 1
ATOM 606 N N . VAL A 1 79 ? -0.158 -2.417 6.039 1.00 98.50 79 VAL A N 1
ATOM 607 C CA . VAL A 1 79 ? 0.206 -3.408 7.070 1.00 98.50 79 VAL A CA 1
ATOM 608 C C . VAL A 1 79 ? 0.296 -2.749 8.447 1.00 98.50 79 VAL A C 1
ATOM 610 O O . VAL A 1 79 ? -0.388 -3.165 9.385 1.00 98.50 79 VAL A O 1
ATOM 613 N N . ASN A 1 80 ? 1.036 -1.643 8.555 1.00 98.44 80 ASN A N 1
ATOM 614 C CA . ASN A 1 80 ? 1.158 -0.885 9.803 1.00 98.44 80 ASN A CA 1
ATOM 615 C C . ASN A 1 80 ? -0.202 -0.425 10.368 1.00 98.44 80 ASN A C 1
ATOM 617 O O . ASN A 1 80 ? -0.399 -0.390 11.587 1.00 98.44 80 ASN A O 1
ATOM 621 N N . ILE A 1 81 ? -1.145 -0.029 9.507 1.00 98.12 81 ILE A N 1
ATOM 622 C CA . ILE A 1 81 ? -2.497 0.369 9.924 1.00 98.12 81 ILE A CA 1
ATOM 623 C C . ILE A 1 81 ? -3.299 -0.851 10.392 1.00 98.12 81 ILE A C 1
ATOM 625 O O . ILE A 1 81 ? -3.943 -0.782 11.442 1.00 98.12 81 ILE A O 1
ATOM 629 N N . ALA A 1 82 ? -3.243 -1.964 9.660 1.00 98.31 82 ALA A N 1
ATOM 630 C CA . ALA A 1 82 ? -3.944 -3.197 10.002 1.00 98.31 82 ALA A CA 1
ATOM 631 C C . ALA A 1 82 ? -3.474 -3.777 11.347 1.00 98.31 82 ALA A C 1
ATOM 633 O O . ALA A 1 82 ? -4.302 -4.132 12.186 1.00 98.31 82 ALA A O 1
ATOM 634 N N . GLU A 1 83 ? -2.167 -3.787 11.617 1.00 98.19 83 GLU A N 1
ATOM 635 C CA . GLU A 1 83 ? -1.613 -4.219 12.909 1.00 98.19 83 GLU A CA 1
ATOM 636 C C . GLU A 1 83 ? -2.064 -3.317 14.068 1.00 98.19 83 GLU A C 1
ATOM 638 O O . GLU A 1 83 ? -2.385 -3.785 15.168 1.00 98.19 83 GLU A O 1
ATOM 643 N N . ARG A 1 84 ? -2.141 -1.999 13.833 1.00 97.62 84 ARG A N 1
ATOM 644 C CA . ARG A 1 84 ? -2.679 -1.050 14.820 1.00 97.62 84 ARG A CA 1
ATOM 645 C C . ARG A 1 84 ? -4.159 -1.302 15.081 1.00 97.62 84 ARG A C 1
ATOM 647 O O . ARG A 1 84 ? -4.549 -1.315 16.250 1.00 97.62 84 ARG A O 1
ATOM 654 N N . ALA A 1 85 ? -4.951 -1.539 14.036 1.00 97.44 85 ALA A N 1
ATOM 655 C CA . ALA A 1 85 ? -6.357 -1.909 14.162 1.00 97.44 85 ALA A CA 1
ATOM 656 C C . ALA A 1 85 ? -6.507 -3.193 14.991 1.00 97.44 85 ALA A C 1
ATOM 658 O O . ALA A 1 85 ? -7.242 -3.208 15.977 1.00 97.44 85 ALA A O 1
ATOM 659 N N . GLU A 1 86 ? -5.725 -4.232 14.690 1.00 98.00 86 GLU A N 1
ATOM 660 C CA . GLU A 1 86 ? -5.723 -5.488 15.442 1.00 98.00 86 GLU A CA 1
ATOM 661 C C . GLU A 1 86 ? -5.405 -5.273 16.933 1.00 98.00 86 GLU A C 1
ATOM 663 O O . GLU A 1 86 ? -6.091 -5.798 17.817 1.00 98.00 86 GLU A O 1
ATOM 668 N N . SER A 1 87 ? -4.391 -4.451 17.232 1.00 97.75 87 SER A N 1
ATOM 669 C CA . SER A 1 87 ? -4.016 -4.098 18.607 1.00 97.75 87 SER A CA 1
ATOM 670 C C . SER A 1 87 ? -5.140 -3.366 19.343 1.00 97.75 87 SER A C 1
ATOM 672 O O . SER A 1 87 ? -5.380 -3.632 20.523 1.00 97.75 87 SER A O 1
ATOM 674 N N . MET A 1 88 ? -5.829 -2.446 18.664 1.00 96.75 88 MET A N 1
ATOM 675 C CA . MET A 1 88 ? -6.958 -1.702 19.224 1.00 96.75 88 MET A CA 1
ATOM 676 C C . MET A 1 88 ? -8.141 -2.618 19.535 1.00 96.75 88 MET A C 1
ATOM 678 O O . MET A 1 88 ? -8.677 -2.543 20.642 1.00 96.75 88 MET A O 1
ATOM 682 N N . ILE A 1 89 ? -8.482 -3.523 18.612 1.00 95.31 89 ILE A N 1
ATOM 683 C CA . ILE A 1 89 ? -9.552 -4.516 18.778 1.00 95.31 89 ILE A CA 1
ATOM 684 C C . ILE A 1 89 ? -9.266 -5.394 20.000 1.00 95.31 89 ILE A C 1
ATOM 686 O O . ILE A 1 89 ? -10.103 -5.508 20.894 1.00 95.31 89 ILE A O 1
ATOM 690 N N . LYS A 1 90 ? -8.050 -5.948 20.096 1.00 96.12 90 LYS A N 1
ATOM 691 C CA . LYS A 1 90 ? -7.627 -6.799 21.224 1.00 96.12 90 LYS A CA 1
ATOM 692 C C . LYS A 1 90 ? -7.697 -6.080 22.576 1.00 96.12 90 LYS A C 1
ATOM 694 O O . LYS A 1 90 ? -7.955 -6.718 23.593 1.00 96.12 90 LYS A O 1
ATOM 699 N N . LYS A 1 91 ? -7.458 -4.766 22.601 1.00 96.88 91 LYS A N 1
ATOM 700 C CA . LYS A 1 91 ? -7.505 -3.932 23.816 1.00 96.88 91 LYS A CA 1
ATOM 701 C C . LYS A 1 91 ? -8.895 -3.363 24.116 1.00 96.88 91 LYS A C 1
ATOM 703 O O . LYS A 1 91 ? -9.063 -2.737 25.159 1.00 96.88 91 LYS A O 1
ATOM 708 N N . GLY A 1 92 ? -9.875 -3.567 23.233 1.00 94.75 92 GLY A N 1
ATOM 709 C CA . GLY A 1 92 ? -11.224 -3.017 23.379 1.00 94.75 92 GLY A CA 1
ATOM 710 C C . GLY A 1 92 ? -11.279 -1.493 23.249 1.00 94.75 92 GLY A C 1
ATOM 711 O O . GLY A 1 92 ? -12.128 -0.857 23.870 1.00 94.75 92 GLY A O 1
ATOM 712 N N . PHE A 1 93 ? -10.360 -0.892 22.489 1.00 94.06 93 PHE A N 1
ATOM 713 C CA . PHE A 1 93 ? -10.380 0.545 22.226 1.00 94.06 93 PHE A CA 1
ATOM 714 C C . PHE A 1 93 ? -11.315 0.884 21.070 1.00 94.06 93 PHE A C 1
ATOM 716 O O . PHE A 1 93 ? -11.376 0.174 20.070 1.00 94.06 93 PHE A O 1
ATOM 723 N N . SER A 1 94 ? -11.997 2.019 21.193 1.00 90.88 94 SER A N 1
ATOM 724 C CA . SER A 1 94 ? -12.884 2.558 20.168 1.00 90.88 94 SER A CA 1
ATOM 725 C C . SER A 1 94 ? -12.614 4.041 19.955 1.00 90.88 94 SER A C 1
ATOM 727 O O . SER A 1 94 ? -12.305 4.772 20.898 1.00 90.88 94 SER A O 1
ATOM 729 N N . PHE A 1 95 ? -12.784 4.497 18.721 1.00 94.44 95 PHE A N 1
ATOM 730 C CA . PHE A 1 95 ? -12.752 5.918 18.396 1.00 94.44 95 PHE A CA 1
ATOM 731 C C . PHE A 1 95 ? -14.033 6.627 18.852 1.00 94.44 95 PHE A C 1
ATOM 733 O O . PHE A 1 95 ? -15.095 6.015 18.973 1.00 94.44 95 PHE A O 1
ATOM 740 N N . SER A 1 96 ? -13.940 7.939 19.088 1.00 96.50 96 SER A N 1
ATOM 741 C CA . SER A 1 96 ? -15.130 8.781 19.227 1.00 96.50 96 SER A CA 1
ATOM 742 C C . SER A 1 96 ? -15.865 8.878 17.886 1.00 96.50 96 SER A C 1
ATOM 744 O O . SER A 1 96 ? -15.269 8.697 16.825 1.00 96.50 96 SER A O 1
ATOM 746 N N . ALA A 1 97 ? -17.152 9.230 17.914 1.00 96.00 97 ALA A N 1
ATOM 747 C CA . ALA A 1 97 ? -17.927 9.418 16.686 1.00 96.00 97 ALA A CA 1
ATOM 748 C C . ALA A 1 97 ? -17.358 10.529 15.779 1.00 96.00 97 ALA A C 1
ATOM 750 O O . ALA A 1 97 ? -17.530 10.480 14.567 1.00 96.00 97 ALA A O 1
ATOM 751 N N . GLU A 1 98 ? -16.700 11.537 16.358 1.00 97.75 98 GLU A N 1
ATOM 752 C CA . GLU A 1 98 ? -16.001 12.583 15.602 1.00 97.75 98 GLU A CA 1
ATOM 753 C C . GLU A 1 98 ? -14.757 12.027 14.909 1.00 97.75 98 GLU A C 1
ATOM 755 O O . GLU A 1 98 ? -14.654 12.128 13.692 1.00 97.75 98 GLU A O 1
ATOM 760 N N . ALA A 1 99 ? -13.898 11.316 15.645 1.00 96.50 99 ALA A N 1
ATOM 761 C CA . ALA A 1 99 ? -12.708 10.693 15.074 1.00 96.50 99 ALA A CA 1
ATOM 762 C C . ALA A 1 99 ? -13.048 9.644 13.999 1.00 96.50 99 ALA A C 1
ATOM 764 O O . ALA A 1 99 ? -12.344 9.551 13.000 1.00 96.50 99 ALA A O 1
ATOM 765 N N . GLN A 1 100 ? -14.135 8.878 14.160 1.00 96.06 100 GLN A N 1
ATOM 766 C CA . GLN A 1 100 ? -14.595 7.944 13.122 1.00 96.06 100 GLN A CA 1
ATOM 767 C C . GLN A 1 100 ? -14.977 8.662 11.824 1.00 96.06 100 GLN A C 1
ATOM 769 O O . GLN A 1 100 ? -14.625 8.180 10.749 1.00 96.06 100 GLN A O 1
ATOM 774 N N . ARG A 1 101 ? -15.670 9.807 11.907 1.00 96.88 101 ARG A N 1
ATOM 775 C CA . ARG A 1 101 ? -16.016 10.608 10.722 1.00 96.88 101 ARG A CA 1
ATOM 776 C C . ARG A 1 101 ? -14.766 11.160 10.048 1.00 96.88 101 ARG A C 1
ATOM 778 O O . ARG A 1 101 ? -14.600 10.952 8.853 1.00 96.88 101 ARG A O 1
ATOM 785 N N . ASP A 1 102 ? -13.866 11.766 10.818 1.00 98.00 102 ASP A N 1
ATOM 786 C CA . ASP A 1 102 ? -12.631 12.340 10.277 1.00 98.00 102 ASP A CA 1
ATOM 787 C C . ASP A 1 102 ? -11.766 11.274 9.590 1.00 98.00 102 ASP A C 1
ATOM 789 O O . ASP A 1 102 ? -11.273 11.484 8.483 1.00 98.00 102 ASP A O 1
ATOM 793 N N . LEU A 1 103 ? -11.623 10.097 10.209 1.00 96.88 103 LEU A N 1
ATOM 794 C CA . LEU A 1 103 ? -10.889 8.976 9.621 1.00 96.88 103 LEU A CA 1
ATOM 795 C C . LEU A 1 103 ? -11.567 8.445 8.354 1.00 96.88 103 LEU A C 1
ATOM 797 O O . LEU A 1 103 ? -10.870 8.143 7.388 1.00 96.88 103 LEU A O 1
ATOM 801 N N . THR A 1 104 ? -12.900 8.364 8.331 1.00 96.75 104 THR A N 1
ATOM 802 C CA . THR A 1 104 ? -13.655 7.960 7.132 1.00 96.75 104 THR A CA 1
ATOM 803 C C . THR A 1 104 ? -13.363 8.913 5.973 1.00 96.75 104 THR A C 1
ATOM 805 O O . THR A 1 104 ? -12.924 8.470 4.913 1.00 96.75 104 THR A O 1
ATOM 808 N N . ASP A 1 105 ? -13.486 10.223 6.202 1.00 97.75 105 ASP A N 1
ATOM 809 C CA . ASP A 1 105 ? -13.192 11.252 5.200 1.00 97.75 105 ASP A CA 1
ATOM 810 C C . ASP A 1 105 ? -11.730 11.184 4.716 1.00 97.75 105 ASP A C 1
ATOM 812 O O . ASP A 1 105 ? -11.441 11.374 3.528 1.00 97.75 105 ASP A O 1
ATOM 816 N N . MET A 1 106 ? -10.784 10.911 5.623 1.00 97.06 106 MET A N 1
ATOM 817 C CA . MET A 1 106 ? -9.368 10.744 5.286 1.00 97.06 106 MET A CA 1
ATOM 818 C C . MET A 1 106 ? -9.123 9.517 4.404 1.00 97.06 106 MET A C 1
ATOM 820 O O . MET A 1 106 ? -8.383 9.632 3.421 1.00 97.06 106 MET A O 1
ATOM 824 N N . PHE A 1 107 ? -9.733 8.369 4.716 1.00 96.81 107 PHE A N 1
ATOM 825 C CA . PHE A 1 107 ? -9.621 7.159 3.898 1.00 96.81 107 PHE A CA 1
ATOM 826 C C . PHE A 1 107 ? -10.224 7.373 2.515 1.00 96.81 107 PHE A C 1
ATOM 828 O O . PHE A 1 107 ? -9.560 7.080 1.520 1.00 96.81 107 PHE A O 1
ATOM 835 N N . GLU A 1 108 ? -11.422 7.954 2.429 1.00 96.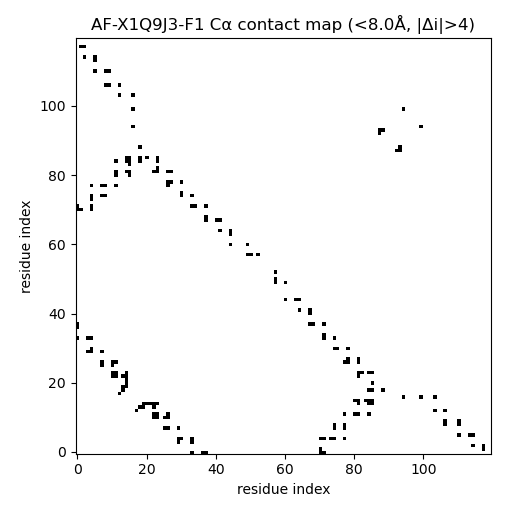12 108 GLU A N 1
ATOM 836 C CA . GLU A 1 108 ? -12.083 8.222 1.151 1.00 96.12 108 GLU A CA 1
ATOM 837 C C . GLU A 1 108 ? -11.221 9.099 0.238 1.00 96.12 108 GLU A C 1
ATOM 839 O O . GLU A 1 108 ? -10.986 8.757 -0.925 1.00 96.12 108 GLU A O 1
ATOM 844 N N . LYS A 1 109 ? -10.689 10.210 0.765 1.00 97.44 109 LYS A N 1
ATOM 845 C CA . LYS A 1 109 ? -9.841 11.130 -0.009 1.00 97.44 109 LYS A CA 1
ATOM 846 C C . LYS A 1 109 ? -8.518 10.491 -0.409 1.00 97.44 109 LYS A C 1
ATOM 848 O O . LYS A 1 109 ? -8.108 10.622 -1.563 1.00 97.44 109 LYS A O 1
ATOM 853 N N . SER A 1 110 ? -7.868 9.788 0.515 1.00 96.50 110 SER A N 1
ATOM 854 C CA . SER A 1 110 ? -6.594 9.107 0.253 1.00 96.50 110 SER A CA 1
ATOM 855 C C . SER A 1 110 ? -6.758 8.034 -0.821 1.00 96.50 110 SER A C 1
ATOM 857 O O . SER A 1 110 ? -6.014 8.016 -1.800 1.00 96.50 110 SER A O 1
ATOM 859 N N . LEU A 1 111 ? -7.790 7.196 -0.701 1.00 95.44 111 LEU A N 1
ATOM 860 C CA . LEU A 1 111 ? -8.088 6.137 -1.659 1.00 95.44 111 LEU A CA 1
ATOM 861 C C . LEU A 1 111 ? -8.509 6.703 -3.022 1.00 95.44 111 LEU A C 1
ATOM 863 O O . LEU A 1 111 ? -8.154 6.145 -4.061 1.00 95.44 111 LEU A O 1
ATOM 867 N N . HIS A 1 112 ? -9.231 7.827 -3.044 1.00 95.56 112 HIS A N 1
ATOM 868 C CA . HIS A 1 112 ? -9.569 8.528 -4.279 1.00 95.56 112 HIS A CA 1
ATOM 869 C C . HIS A 1 112 ? -8.320 9.035 -5.010 1.00 95.56 112 HIS A C 1
ATOM 871 O O . HIS A 1 112 ? -8.145 8.731 -6.191 1.00 95.56 112 HIS A O 1
ATOM 877 N N . LEU A 1 113 ? -7.436 9.759 -4.315 1.00 95.88 113 LEU A N 1
ATOM 878 C CA . LEU A 1 113 ? -6.191 10.276 -4.891 1.00 95.88 113 LEU A CA 1
ATOM 879 C C . LEU A 1 113 ? -5.283 9.145 -5.378 1.00 95.88 113 LEU A C 1
ATOM 881 O O . LEU A 1 113 ? -4.737 9.229 -6.477 1.00 95.88 113 LEU A O 1
ATOM 885 N N . TYR A 1 114 ? -5.189 8.062 -4.607 1.00 96.00 114 TYR A N 1
ATOM 886 C CA . TYR A 1 114 ? -4.419 6.885 -4.988 1.00 96.00 114 TYR A CA 1
ATOM 887 C C . TYR A 1 114 ? -4.971 6.216 -6.255 1.00 96.00 114 TYR A C 1
ATOM 889 O O . TYR A 1 114 ? -4.242 5.925 -7.195 1.00 96.00 114 TYR A O 1
ATOM 897 N N . ARG A 1 115 ? -6.292 6.039 -6.359 1.00 93.62 115 ARG A N 1
ATOM 898 C CA . ARG A 1 115 ? -6.909 5.485 -7.577 1.00 93.62 115 ARG A CA 1
ATOM 899 C C . ARG A 1 115 ? -6.735 6.390 -8.794 1.00 93.62 115 ARG A C 1
ATOM 901 O O . ARG A 1 115 ? -6.671 5.882 -9.911 1.00 93.62 115 ARG A O 1
ATOM 908 N N . LEU A 1 116 ? -6.696 7.710 -8.605 1.00 95.19 116 LEU A N 1
ATOM 909 C CA . LEU A 1 116 ? -6.418 8.647 -9.693 1.00 95.19 116 LEU A CA 1
ATOM 910 C C . LEU A 1 116 ? -4.974 8.536 -10.185 1.00 95.19 116 LEU A C 1
ATOM 912 O O . LEU A 1 116 ? -4.769 8.560 -11.396 1.00 95.19 116 LEU A O 1
ATOM 916 N N . SER A 1 117 ? -3.994 8.371 -9.289 1.00 94.06 117 SER A N 1
ATOM 917 C CA . SER A 1 117 ? -2.584 8.255 -9.687 1.00 94.06 117 SER A CA 1
ATOM 918 C C . SER A 1 117 ? -2.288 6.984 -10.487 1.00 94.06 117 SER A C 1
ATOM 920 O O . SER A 1 117 ? -1.388 6.991 -11.319 1.00 94.06 117 SER A O 1
ATOM 922 N N . LEU A 1 118 ? -3.080 5.923 -10.310 1.00 91.50 118 LEU A N 1
ATOM 923 C CA . LEU A 1 118 ? -2.955 4.675 -11.074 1.00 91.50 118 LEU A CA 1
ATOM 924 C C . LEU A 1 118 ? -3.520 4.743 -12.505 1.00 91.50 118 LEU A C 1
ATOM 926 O O . LEU A 1 118 ? -3.324 3.810 -13.278 1.00 91.50 118 LEU A O 1
ATOM 930 N N . ARG A 1 119 ? -4.254 5.804 -12.865 1.00 85.12 119 ARG A N 1
ATOM 931 C CA . ARG A 1 119 ? -4.910 5.949 -14.182 1.00 85.12 119 ARG A CA 1
ATOM 932 C C . ARG A 1 119 ? -4.098 6.760 -15.197 1.00 85.12 119 ARG A C 1
ATOM 934 O O . ARG A 1 119 ? -4.628 7.061 -16.267 1.00 85.12 119 ARG A O 1
ATOM 941 N N . VAL A 1 120 ? -2.881 7.166 -14.837 1.00 59.50 120 VAL A N 1
ATOM 942 C CA . VAL A 1 120 ? -2.053 8.116 -15.597 1.00 59.50 120 VAL A CA 1
ATOM 943 C C . VAL A 1 120 ? -1.082 7.398 -16.525 1.00 59.50 120 VAL A C 1
ATOM 945 O O . VAL A 1 120 ? -0.485 6.390 -16.091 1.00 59.50 120 VAL A O 1
#

Organism: NCBI:txid412755

Nearest PDB structures (foldseek):
  3o9o-assembly1_B  TM=7.641E-01  e=3.631E+00  Streptococcus agalactiae NEM316
  8aud-assembly2_B  TM=3.889E-01  e=4.050E+00  Corynebacterium glutamicum ATCC 13032

Solvent-accessible surface area (backbone atoms only — not comparable to full-atom values): 6464 Å² total; per-residue (Å²): 98,68,68,55,34,53,51,25,48,54,26,31,51,46,13,57,76,66,65,33,65,66,33,30,50,51,30,57,62,47,39,61,54,41,55,54,46,49,55,54,51,51,60,54,57,72,69,54,67,51,88,80,44,58,73,70,55,32,52,46,53,55,48,50,58,52,53,51,54,57,42,49,53,48,34,56,49,28,45,57,46,20,53,50,24,52,54,32,50,78,70,69,59,78,76,53,78,64,56,50,50,55,50,50,55,50,50,54,52,51,52,49,55,51,58,55,63,72,74,111

Sequence (120 aa):
MGELTGAMLHSCQEALLHADLIHVKTVLETEEAVDALEKVIDNFLDRIDGATLPVRDARRLHAFQHITGDIERVGDHAVNIAERAESMIKKGFSFSAEAQRDLTDMFEKSLHLYRLSLRV

Mean predicted aligned error: 2.87 Å

Foldseek 3Di:
DLVLLLLLLVLLLCLQAVVDLVSLVSLVVSLVVLVVVLVVQVVVLVPDPLVPDDPVVSVVSVVSNVVSVVSNVSSVVSNVSSVVSNVCSVVVHHDDPVVNVVVVVVSVVVSVVSVVVVVD

InterPro domains:
  IPR026022 PhoU domain [PF01895] (1-84)
  IPR028366 PhoU [PTHR42930] (1-117)
  IPR038078 PhoU-like domain superfamily [G3DSA:1.20.58.220] (1-120)